Protein AF-A0A5C6E119-F1 (afdb_monomer_lite)

InterPro domains:
  IPR013249 RNA polymerase sigma factor 70, region 4 type 2 [PF08281] (28-76)
  IPR013324 RNA polymerase sigma factor, region 3/4-like [SSF88659] (23-80)
  IPR014284 RNA polymerase sigma-70-like domain [TIGR02937] (23-80)
  IPR036388 Winged helix-like DNA-binding domain superfamily [G3DSA:1.10.10.10] (19-83)
  IPR039425 RNA polymerase sigma-70-like [PTHR43133] (20-80)

Sequence (83 aa):
MPVLAERKAIITFQEEKPTSTQDFELCHALAQLAPELRAIFMLKEESGLSYQEIAQTLNIPEGTVGSRLNRARRALRKLLTSW

Foldseek 3Di:
DDDDDDPDDDPPPDPDDDPDPVVVLQVVLLVVDDPLLSLLQCCCPVVVDDLVVSCVVVVHDSVVSVVSPVVSVVSSCVSDVPD

Radius of gyration: 15.28 Å; chains: 1; bounding box: 43×27×41 Å

Organism: NCBI:txid2528016

pLDDT: mean 74.38, std 18.21, range [34.47, 91.44]

Structure (mmCIF, N/CA/C/O backbone):
data_AF-A0A5C6E119-F1
#
_entry.id   AF-A0A5C6E119-F1
#
loop_
_atom_site.group_PDB
_atom_site.id
_atom_site.type_symbol
_atom_site.label_atom_id
_atom_site.label_alt_id
_atom_site.label_comp_id
_atom_site.label_asym_id
_atom_site.label_entity_id
_atom_site.label_seq_id
_atom_site.pdbx_PDB_ins_code
_atom_site.Cartn_x
_atom_site.Cartn_y
_atom_site.Cartn_z
_atom_site.occupancy
_atom_site.B_iso_or_equiv
_atom_site.auth_seq_id
_atom_site.auth_comp_id
_atom_site.auth_asym_id
_atom_site.auth_atom_id
_atom_site.pdbx_PDB_model_num
ATOM 1 N N . MET A 1 1 ? -33.125 -0.773 25.041 1.00 34.47 1 MET A N 1
ATOM 2 C CA . MET A 1 1 ? -32.758 -2.055 24.398 1.00 34.47 1 MET A CA 1
ATOM 3 C C . MET A 1 1 ? -33.540 -2.172 23.098 1.00 34.47 1 MET A C 1
ATOM 5 O O . MET A 1 1 ? -34.736 -1.921 23.168 1.00 34.47 1 MET A O 1
ATOM 9 N N . PRO A 1 2 ? -32.965 -2.713 22.011 1.00 54.28 2 PRO A N 1
ATOM 10 C CA . PRO A 1 2 ? -31.936 -2.226 21.071 1.00 54.28 2 PRO A CA 1
ATOM 11 C C . PRO A 1 2 ? -32.619 -1.657 19.784 1.00 54.28 2 PRO A C 1
ATOM 13 O O . PRO A 1 2 ? -33.825 -1.782 19.649 1.00 54.28 2 PRO A O 1
ATOM 16 N N . VAL A 1 3 ? -31.983 -0.907 18.876 1.00 40.72 3 VAL A N 1
ATOM 17 C CA . VAL A 1 3 ? -31.186 -1.451 17.761 1.00 40.72 3 VAL A CA 1
ATOM 18 C C . VAL A 1 3 ? -30.046 -0.494 17.419 1.00 40.72 3 VAL A C 1
ATOM 20 O O . VAL A 1 3 ? -30.234 0.694 17.178 1.00 40.72 3 VAL A O 1
ATOM 23 N N . LEU A 1 4 ? -28.853 -1.071 17.457 1.00 37.53 4 LEU A N 1
ATOM 24 C CA . LEU A 1 4 ? -27.554 -0.479 17.210 1.00 37.53 4 LEU A CA 1
ATOM 25 C C . LEU A 1 4 ? -27.432 0.018 15.764 1.00 37.53 4 LEU A C 1
ATOM 27 O O . LEU A 1 4 ? -27.638 -0.758 14.835 1.00 37.53 4 LEU A O 1
ATOM 31 N N . ALA A 1 5 ? -27.003 1.275 15.649 1.00 44.25 5 ALA A N 1
ATOM 32 C CA . ALA A 1 5 ? -26.108 1.824 14.636 1.00 44.25 5 ALA A CA 1
ATOM 33 C C . ALA A 1 5 ? -26.371 1.400 13.182 1.00 44.25 5 ALA A C 1
ATOM 35 O O . ALA A 1 5 ? -25.943 0.338 12.725 1.00 44.25 5 ALA A O 1
ATOM 36 N N . GLU A 1 6 ? -26.985 2.327 12.445 1.00 39.59 6 GLU A N 1
ATOM 37 C CA . GLU A 1 6 ? -26.944 2.419 10.989 1.00 39.59 6 GLU A CA 1
ATOM 38 C C . GLU A 1 6 ? -25.530 2.095 10.491 1.00 39.59 6 GLU A C 1
ATOM 40 O O . GLU A 1 6 ? -24.563 2.834 10.694 1.00 39.59 6 GLU A O 1
ATOM 45 N N . ARG A 1 7 ? -25.396 0.906 9.898 1.00 42.44 7 ARG A N 1
ATOM 46 C CA . ARG A 1 7 ? -24.146 0.419 9.331 1.00 42.44 7 ARG A CA 1
ATOM 47 C C . ARG A 1 7 ? -23.774 1.316 8.158 1.00 42.44 7 ARG A C 1
ATOM 49 O O . ARG A 1 7 ? -24.336 1.186 7.078 1.00 42.44 7 ARG A O 1
ATOM 56 N N . LYS A 1 8 ? -22.845 2.226 8.465 1.00 39.28 8 LYS A N 1
ATOM 57 C CA . LYS A 1 8 ? -21.900 2.955 7.612 1.00 39.28 8 LYS A CA 1
ATOM 58 C C . LYS A 1 8 ? -22.259 2.952 6.127 1.00 39.28 8 LYS A C 1
ATOM 60 O O . LYS A 1 8 ? -22.023 1.977 5.421 1.00 39.28 8 LYS A O 1
ATOM 65 N N . ALA A 1 9 ? -22.773 4.113 5.726 1.00 40.56 9 ALA A N 1
ATOM 66 C CA . ALA A 1 9 ? -22.589 4.766 4.441 1.00 40.56 9 ALA A CA 1
ATOM 67 C C . ALA A 1 9 ? -21.812 3.932 3.414 1.00 40.56 9 ALA A C 1
ATOM 69 O O . ALA A 1 9 ? -20.598 3.743 3.494 1.00 40.56 9 ALA A O 1
ATOM 70 N N . ILE A 1 10 ? -22.592 3.466 2.448 1.00 43.84 10 ILE A N 1
ATOM 71 C CA . ILE A 1 10 ? -22.199 3.049 1.112 1.00 43.84 10 ILE A CA 1
ATOM 72 C C . ILE A 1 10 ? -21.070 3.963 0.627 1.00 43.84 10 ILE A C 1
ATOM 74 O O . ILE A 1 10 ? -21.175 5.184 0.695 1.00 43.84 10 ILE A O 1
ATOM 78 N N . ILE A 1 11 ? -19.983 3.336 0.197 1.00 47.12 11 ILE A N 1
ATOM 79 C CA . ILE A 1 11 ? -18.745 3.946 -0.274 1.00 47.12 11 ILE A CA 1
ATOM 80 C C . ILE A 1 11 ? -19.096 4.932 -1.392 1.00 47.12 11 ILE A C 1
ATOM 82 O O . ILE A 1 11 ? -19.383 4.528 -2.519 1.00 47.12 11 ILE A O 1
ATOM 86 N N . THR A 1 12 ? -19.128 6.221 -1.069 1.00 44.19 12 THR A N 1
ATOM 87 C CA . THR A 1 12 ? -19.305 7.287 -2.050 1.00 44.19 12 THR A CA 1
ATOM 88 C C . THR A 1 12 ? -18.018 7.384 -2.863 1.00 44.19 12 THR A C 1
ATOM 90 O O . THR A 1 12 ? -17.093 8.097 -2.492 1.00 44.19 12 THR A O 1
ATOM 93 N N . PHE A 1 13 ? -17.941 6.612 -3.946 1.00 49.06 13 PHE A N 1
ATOM 94 C CA . PHE A 1 13 ? -16.932 6.756 -4.990 1.00 49.06 13 PHE A CA 1
ATOM 95 C C . PHE A 1 13 ? -17.184 8.101 -5.683 1.00 49.06 13 PHE A C 1
ATOM 97 O O . PHE A 1 13 ? -18.102 8.223 -6.494 1.00 49.06 13 PHE A O 1
ATOM 104 N N . GLN A 1 14 ? -16.461 9.143 -5.272 1.00 43.44 14 GLN A N 1
ATOM 105 C CA . GLN A 1 14 ? -16.509 10.446 -5.929 1.00 43.44 14 GLN A CA 1
ATOM 106 C C . GLN A 1 14 ? -15.699 10.345 -7.228 1.00 43.44 14 GLN A C 1
ATOM 108 O O . GLN A 1 14 ? -14.482 10.207 -7.204 1.00 43.44 14 GLN A O 1
ATOM 113 N N . GLU A 1 15 ? -16.385 10.384 -8.373 1.00 52.03 15 GLU A N 1
ATOM 114 C CA . GLU A 1 15 ? -15.769 10.570 -9.690 1.00 52.03 15 GLU A CA 1
ATOM 115 C C . GLU A 1 15 ? -15.215 12.003 -9.815 1.00 52.03 15 GLU A C 1
ATOM 117 O O . GLU A 1 15 ? -15.833 12.864 -10.443 1.00 52.03 15 GLU A O 1
ATOM 122 N N . GLU A 1 16 ? -14.040 12.284 -9.252 1.00 48.75 16 GLU A N 1
ATOM 123 C CA . GLU A 1 16 ? -13.289 13.483 -9.636 1.00 48.75 16 GLU A CA 1
ATOM 124 C C . GLU A 1 16 ? -12.402 13.171 -10.845 1.00 48.75 16 GLU A C 1
ATOM 126 O O . GLU A 1 16 ? -11.521 12.310 -10.819 1.00 48.75 16 GLU A O 1
ATOM 131 N N . LYS A 1 17 ? -12.698 13.832 -11.969 1.00 41.72 17 LYS A N 1
ATOM 132 C CA . LYS A 1 17 ? -12.039 13.577 -13.251 1.00 41.72 17 LYS A CA 1
ATOM 133 C C . LYS A 1 17 ? -10.608 14.131 -13.240 1.00 41.72 17 LYS A C 1
ATOM 135 O O . LYS A 1 17 ? -10.431 15.319 -12.956 1.00 41.72 17 LYS A O 1
ATOM 140 N N . PRO A 1 18 ? -9.596 13.320 -13.607 1.00 47.88 18 PRO A N 1
ATOM 141 C CA . PRO A 1 18 ? -8.201 13.738 -13.573 1.00 47.88 18 PRO A CA 1
ATOM 142 C C . PRO A 1 18 ? -7.978 14.856 -14.594 1.00 47.88 18 PRO A C 1
ATOM 144 O O . PRO A 1 18 ? -8.073 14.640 -15.802 1.00 47.88 18 PRO A O 1
ATOM 147 N N . THR A 1 19 ? -7.731 16.070 -14.101 1.00 48.50 19 THR A N 1
ATOM 148 C CA . THR A 1 19 ? -7.558 17.278 -14.929 1.00 48.50 19 THR A CA 1
ATOM 149 C C . THR A 1 19 ? -6.068 17.590 -15.180 1.00 48.50 19 THR A C 1
ATOM 151 O O . THR A 1 19 ? -5.755 18.498 -15.945 1.00 48.50 19 THR A O 1
ATOM 154 N N . SER A 1 20 ? -5.131 16.807 -14.623 1.00 59.06 20 SER A N 1
ATOM 155 C CA . SER A 1 20 ? -3.681 17.014 -14.771 1.00 59.06 20 SER A CA 1
ATOM 156 C C . SER A 1 20 ? -2.938 15.809 -15.364 1.00 59.06 20 SER A C 1
ATOM 158 O O . SER A 1 20 ? -3.271 14.652 -15.123 1.00 59.06 20 SER A O 1
ATOM 160 N N . THR A 1 21 ? -1.858 16.081 -16.107 1.00 60.53 21 THR A N 1
ATOM 161 C CA . THR A 1 21 ? -0.959 15.073 -16.711 1.00 60.53 21 THR A CA 1
ATOM 162 C C . THR A 1 21 ? -0.396 14.077 -15.687 1.00 60.53 21 THR A C 1
ATOM 164 O O . THR A 1 21 ? -0.196 12.908 -16.006 1.00 60.53 21 THR A O 1
ATOM 167 N N . GLN A 1 22 ? -0.176 14.516 -14.444 1.00 63.19 22 GLN A N 1
ATOM 168 C CA . GLN A 1 22 ? 0.353 13.677 -13.361 1.00 63.19 22 GLN A CA 1
ATOM 169 C C . GLN A 1 22 ? -0.649 12.611 -12.895 1.00 63.19 22 GLN A C 1
ATOM 171 O O . GLN A 1 22 ? -0.258 11.477 -12.616 1.00 63.19 22 GLN A O 1
ATOM 176 N N . ASP A 1 23 ? -1.945 12.933 -12.883 1.00 68.38 23 ASP A N 1
ATOM 177 C CA . ASP A 1 23 ? -2.993 11.974 -12.530 1.00 68.38 23 ASP A CA 1
ATOM 178 C C . ASP A 1 23 ? -3.101 10.856 -13.571 1.00 68.38 23 ASP A C 1
ATOM 180 O O . ASP A 1 23 ? -3.380 9.707 -13.232 1.00 68.38 23 ASP A O 1
ATOM 184 N N . PHE A 1 24 ? -2.822 11.162 -14.843 1.00 75.38 24 PHE A N 1
ATOM 185 C CA . PHE A 1 24 ? -2.822 10.164 -15.910 1.00 75.38 24 PHE A CA 1
ATOM 186 C C . PHE A 1 24 ? -1.704 9.126 -15.732 1.00 75.38 24 PHE A C 1
ATOM 188 O O . PHE A 1 24 ? -1.960 7.924 -15.843 1.00 75.38 24 PHE A O 1
ATOM 195 N N . GLU A 1 25 ? -0.482 9.561 -15.404 1.00 77.75 25 GLU A N 1
ATOM 196 C CA . GLU A 1 25 ? 0.635 8.646 -15.122 1.00 77.75 25 GLU A CA 1
ATOM 197 C C . GLU A 1 25 ? 0.357 7.775 -13.893 1.00 77.75 25 GLU A C 1
ATOM 199 O O . GLU A 1 25 ? 0.597 6.562 -13.920 1.00 77.75 25 GLU A O 1
ATOM 204 N N . LEU A 1 26 ? -0.220 8.365 -12.841 1.00 80.62 26 LEU A N 1
ATOM 205 C CA . LEU A 1 26 ? -0.610 7.634 -11.640 1.00 80.62 26 LEU A CA 1
ATOM 206 C C . LEU A 1 26 ? -1.717 6.613 -11.931 1.00 80.62 26 LEU A C 1
ATOM 208 O O . LEU A 1 26 ? -1.582 5.450 -11.550 1.00 80.62 26 LEU A O 1
ATOM 212 N N . CYS A 1 27 ? -2.780 6.997 -12.644 1.00 81.31 27 CYS A N 1
ATOM 213 C CA . CYS A 1 27 ? -3.844 6.079 -13.056 1.00 81.31 27 CYS A CA 1
ATOM 214 C C . CYS A 1 27 ? -3.299 4.922 -13.900 1.00 81.31 27 CYS A C 1
ATOM 216 O O . CYS A 1 27 ? -3.670 3.768 -13.672 1.00 81.31 27 CYS A O 1
ATOM 218 N N . HIS A 1 28 ? -2.393 5.203 -14.840 1.00 84.19 28 HIS A N 1
ATOM 219 C CA . HIS A 1 28 ? -1.778 4.179 -15.681 1.00 84.19 28 HIS A CA 1
ATOM 220 C C . HIS A 1 28 ? -0.898 3.220 -14.865 1.00 84.19 28 HIS A C 1
ATOM 222 O O . HIS A 1 28 ? -0.963 2.001 -15.038 1.00 84.19 28 HIS A O 1
ATOM 228 N N . ALA A 1 29 ? -0.111 3.742 -13.925 1.00 85.81 29 ALA A N 1
ATOM 229 C CA . ALA A 1 29 ? 0.685 2.916 -13.028 1.00 85.81 29 ALA A CA 1
ATOM 230 C C . ALA A 1 29 ? -0.191 2.070 -12.087 1.00 85.81 29 ALA A C 1
ATOM 232 O O . ALA A 1 29 ? 0.060 0.879 -11.909 1.00 85.81 29 ALA A O 1
ATOM 233 N N . LEU A 1 30 ? -1.262 2.645 -11.532 1.00 84.50 30 LEU A N 1
ATOM 234 C CA . LEU A 1 30 ? -2.231 1.922 -10.704 1.00 84.50 30 LEU A CA 1
ATOM 235 C C . LEU A 1 30 ? -2.963 0.831 -11.491 1.00 84.50 30 LEU A C 1
ATOM 237 O O . LEU A 1 30 ? -3.253 -0.222 -10.926 1.00 84.50 30 LEU A O 1
ATOM 241 N N . ALA A 1 31 ? -3.232 1.043 -12.781 1.00 85.25 31 ALA A N 1
ATOM 242 C CA . ALA A 1 31 ? -3.816 0.027 -13.656 1.00 85.25 31 ALA A CA 1
ATOM 243 C C . ALA A 1 31 ? -2.882 -1.175 -13.889 1.00 85.25 31 ALA A C 1
ATOM 245 O O . ALA A 1 31 ? -3.366 -2.278 -14.129 1.00 85.25 31 ALA A O 1
ATOM 246 N N . GLN A 1 32 ? -1.563 -0.989 -13.772 1.00 86.69 32 GLN A N 1
ATOM 247 C CA . GLN A 1 32 ? -0.580 -2.077 -13.846 1.00 86.69 32 GLN A CA 1
ATOM 248 C C . GLN A 1 32 ? -0.372 -2.810 -12.511 1.00 86.69 32 GLN A C 1
ATOM 250 O O . GLN A 1 32 ? 0.221 -3.891 -12.482 1.00 86.69 32 GLN A O 1
ATOM 255 N N . LEU A 1 33 ? -0.846 -2.253 -11.391 1.00 86.31 33 LEU A N 1
ATOM 256 C CA . LEU A 1 33 ? -0.809 -2.942 -10.105 1.00 86.31 33 LEU A CA 1
ATOM 257 C C . LEU A 1 33 ? -1.853 -4.061 -10.058 1.00 86.31 33 LEU A C 1
ATOM 259 O O . LEU A 1 33 ? -2.959 -3.945 -10.582 1.00 86.31 33 LEU A O 1
ATOM 263 N N . ALA A 1 34 ? -1.526 -5.130 -9.328 1.00 88.12 34 ALA A N 1
ATOM 264 C CA . ALA A 1 34 ? -2.506 -6.159 -9.012 1.00 88.12 34 ALA A CA 1
ATOM 265 C C . ALA A 1 34 ? -3.738 -5.526 -8.325 1.00 88.12 34 ALA A C 1
ATOM 267 O O . ALA A 1 34 ? -3.560 -4.648 -7.469 1.00 88.12 34 ALA A O 1
ATOM 268 N N . PRO A 1 35 ? -4.968 -5.989 -8.626 1.00 84.25 35 PRO A N 1
ATOM 269 C CA . PRO A 1 35 ? -6.200 -5.375 -8.123 1.00 84.25 35 PRO A CA 1
ATOM 270 C C . PRO A 1 35 ? -6.222 -5.215 -6.598 1.00 84.25 35 PRO A C 1
ATOM 272 O O . PRO A 1 35 ? -6.668 -4.193 -6.084 1.00 84.25 35 PRO A O 1
ATOM 275 N N . GLU A 1 36 ? -5.665 -6.193 -5.880 1.00 85.50 36 GLU A N 1
ATOM 276 C CA . GLU A 1 36 ? -5.550 -6.192 -4.418 1.00 85.50 36 GLU A CA 1
ATOM 277 C C . GLU A 1 36 ? -4.638 -5.076 -3.887 1.00 85.50 36 GLU A C 1
ATOM 279 O O . GLU A 1 36 ? -4.920 -4.470 -2.856 1.00 85.50 36 GLU A O 1
ATOM 284 N N . LEU A 1 37 ? -3.528 -4.805 -4.581 1.00 87.75 37 LEU A N 1
ATOM 285 C CA . LEU A 1 37 ? -2.564 -3.773 -4.198 1.00 87.75 37 LEU A CA 1
ATOM 286 C C . LEU A 1 37 ? -3.129 -2.382 -4.473 1.00 87.75 37 LEU A C 1
ATOM 288 O O . LEU A 1 37 ? -2.991 -1.488 -3.639 1.00 87.75 37 LEU A O 1
ATOM 292 N N . ARG A 1 38 ? -3.801 -2.231 -5.621 1.00 88.81 38 ARG A N 1
ATOM 293 C CA . ARG A 1 38 ? -4.500 -1.003 -6.003 1.00 88.81 38 ARG A CA 1
ATOM 294 C C . ARG A 1 38 ? -5.590 -0.654 -4.995 1.00 88.81 38 ARG A C 1
ATOM 296 O O . ARG A 1 38 ? -5.622 0.477 -4.532 1.00 88.81 38 ARG A O 1
ATOM 303 N N . ALA A 1 39 ? -6.430 -1.619 -4.616 1.00 86.25 39 ALA A N 1
ATOM 304 C CA . ALA A 1 39 ? -7.509 -1.392 -3.656 1.00 86.25 39 ALA A CA 1
ATOM 305 C C . ALA A 1 39 ? -6.977 -0.913 -2.296 1.00 86.25 39 ALA A C 1
ATOM 307 O O . ALA A 1 39 ? -7.484 0.055 -1.744 1.00 86.25 39 ALA A O 1
ATOM 308 N N . ILE A 1 40 ? -5.913 -1.540 -1.779 1.00 88.94 40 ILE A N 1
ATOM 309 C CA . ILE A 1 40 ? -5.287 -1.140 -0.506 1.00 88.94 40 ILE A CA 1
ATOM 310 C C . ILE A 1 40 ? -4.698 0.269 -0.588 1.00 88.94 40 ILE A C 1
ATOM 312 O O . ILE A 1 40 ? -4.825 1.042 0.358 1.00 88.94 40 ILE A O 1
ATOM 316 N N . PHE A 1 41 ? -4.045 0.594 -1.703 1.00 87.12 41 PHE A N 1
ATOM 317 C CA . PHE A 1 41 ? -3.462 1.913 -1.913 1.00 87.12 41 PHE A CA 1
ATOM 318 C C . PHE A 1 41 ? -4.539 3.000 -2.029 1.00 87.12 41 PHE A C 1
ATOM 320 O O . PHE A 1 41 ? -4.457 3.991 -1.314 1.00 87.12 41 PHE A O 1
ATOM 327 N N . MET A 1 42 ? -5.584 2.781 -2.834 1.00 85.06 42 MET A N 1
ATOM 328 C CA . MET A 1 42 ? -6.709 3.717 -2.974 1.00 85.06 42 MET A CA 1
ATOM 329 C C . MET A 1 42 ? -7.453 3.918 -1.653 1.00 85.06 42 MET A C 1
ATOM 331 O O . MET A 1 42 ? -7.645 5.048 -1.228 1.00 85.06 42 MET A O 1
ATOM 335 N N . LEU A 1 43 ? -7.773 2.844 -0.925 1.00 85.12 43 LEU A N 1
ATOM 336 C CA . LEU A 1 43 ? -8.400 2.958 0.398 1.00 85.12 43 LEU A CA 1
ATOM 337 C C . LEU A 1 43 ? -7.533 3.744 1.392 1.00 85.12 43 LEU A C 1
ATOM 339 O O . LEU A 1 43 ? -8.057 4.392 2.298 1.00 85.12 43 LEU A O 1
ATOM 343 N N . LYS A 1 44 ? -6.204 3.688 1.244 1.00 86.12 44 LYS A N 1
ATOM 344 C CA . LYS A 1 44 ? -5.296 4.442 2.103 1.00 86.12 44 LYS A CA 1
ATOM 345 C C . LYS A 1 44 ? -5.211 5.918 1.722 1.00 86.12 44 LYS A C 1
ATOM 347 O O . LYS A 1 44 ? -5.288 6.753 2.619 1.00 86.12 44 LYS A O 1
ATOM 352 N N . GLU A 1 45 ? -5.003 6.212 0.443 1.00 81.81 45 GLU A N 1
ATOM 353 C CA . GLU A 1 45 ? -4.769 7.575 -0.049 1.00 81.81 45 GLU A CA 1
ATOM 354 C C . GLU A 1 45 ? -6.067 8.376 -0.169 1.00 81.81 45 GLU A C 1
ATOM 356 O O . GLU A 1 45 ? -6.109 9.532 0.230 1.00 81.81 45 GLU A O 1
ATOM 361 N N . GLU A 1 46 ? -7.138 7.758 -0.663 1.00 73.38 46 GLU A N 1
ATOM 362 C CA . GLU A 1 46 ? -8.398 8.440 -0.970 1.00 73.38 46 GLU A CA 1
ATOM 363 C C . GLU A 1 46 ? -9.342 8.475 0.236 1.00 73.38 46 GLU A C 1
ATOM 365 O O . GLU A 1 46 ? -9.994 9.480 0.498 1.00 73.38 46 GLU A O 1
ATOM 370 N N . SER A 1 47 ? -9.395 7.392 1.019 1.00 71.06 47 SER A N 1
ATOM 371 C CA . SER A 1 47 ? -10.272 7.314 2.198 1.00 71.06 47 SER A CA 1
ATOM 372 C C . SER A 1 47 ? -9.564 7.629 3.521 1.00 71.06 47 SER A C 1
ATOM 374 O O . SER A 1 47 ? -10.215 7.677 4.562 1.00 71.06 47 SER A O 1
ATOM 376 N N . GLY A 1 48 ? -8.236 7.809 3.518 1.00 78.69 48 GLY A N 1
ATOM 377 C CA . GLY A 1 48 ? -7.455 8.110 4.726 1.00 78.69 48 GLY A CA 1
ATOM 378 C C . GLY A 1 48 ? -7.489 7.015 5.801 1.00 78.69 48 GLY A C 1
ATOM 379 O O . GLY A 1 48 ? -7.070 7.251 6.935 1.00 78.69 48 GLY A O 1
ATOM 380 N N . LEU A 1 49 ? -7.973 5.814 5.464 1.00 82.56 49 LEU A N 1
ATOM 381 C CA . LEU A 1 49 ? -8.294 4.763 6.429 1.00 82.56 49 LEU A CA 1
ATOM 382 C C . LEU A 1 49 ? -7.055 4.275 7.194 1.00 82.56 49 LEU A C 1
ATOM 384 O O . LEU A 1 49 ? -5.910 4.286 6.708 1.00 82.56 49 LEU A O 1
ATOM 388 N N . SER A 1 50 ? -7.284 3.820 8.424 1.00 86.19 50 SER A N 1
ATOM 389 C CA . SER A 1 50 ? -6.266 3.131 9.220 1.00 86.19 50 SER A CA 1
ATOM 390 C C . SER A 1 50 ? -5.979 1.726 8.669 1.00 86.19 50 SER A C 1
ATOM 392 O O . SER A 1 50 ? -6.780 1.141 7.939 1.00 86.19 50 SER A O 1
ATOM 394 N N . TYR A 1 51 ? -4.828 1.147 9.028 1.00 87.75 51 TYR A N 1
ATOM 395 C CA . TYR A 1 51 ? -4.477 -0.223 8.622 1.00 87.75 51 TYR A CA 1
ATOM 396 C C . TYR A 1 51 ? -5.536 -1.238 9.076 1.00 87.75 51 TYR A C 1
ATOM 398 O O . TYR A 1 51 ? -5.886 -2.138 8.314 1.00 87.75 51 TYR A O 1
ATOM 406 N N . GLN A 1 52 ? -6.094 -1.040 10.271 1.00 86.81 52 GLN A N 1
ATOM 407 C CA . GLN A 1 52 ? -7.168 -1.853 10.829 1.00 86.81 52 GLN A CA 1
ATOM 408 C C . GLN A 1 52 ? -8.477 -1.740 10.030 1.00 86.81 52 GLN A C 1
ATOM 410 O O . GLN A 1 52 ? -9.119 -2.752 9.757 1.00 86.81 52 GLN A O 1
ATOM 415 N N . GLU A 1 53 ? -8.875 -0.539 9.606 1.00 85.69 53 GLU A N 1
ATOM 416 C CA . GLU A 1 53 ? -10.089 -0.361 8.797 1.00 85.69 53 GLU A CA 1
ATOM 417 C C . GLU A 1 53 ? -9.934 -0.942 7.391 1.00 85.69 53 GLU A C 1
ATOM 419 O O . GLU A 1 53 ? -10.865 -1.560 6.873 1.00 85.69 53 GLU A O 1
ATOM 424 N N . ILE A 1 54 ? -8.749 -0.814 6.787 1.00 87.44 54 ILE A N 1
ATOM 425 C CA . ILE A 1 54 ? -8.442 -1.445 5.496 1.00 87.44 54 ILE A CA 1
ATOM 426 C C . ILE A 1 54 ? -8.475 -2.973 5.636 1.00 87.44 54 ILE A C 1
ATOM 428 O O . ILE A 1 54 ? -9.039 -3.657 4.782 1.00 87.44 54 ILE A O 1
ATOM 432 N N . ALA A 1 55 ? -7.915 -3.508 6.726 1.00 89.19 55 ALA A N 1
ATOM 433 C CA . ALA A 1 55 ? -7.942 -4.934 7.046 1.00 89.19 55 ALA A CA 1
ATOM 434 C C . ALA A 1 55 ? -9.380 -5.463 7.148 1.00 89.19 55 ALA A C 1
ATOM 436 O O . ALA A 1 55 ? -9.706 -6.483 6.545 1.00 89.19 55 ALA A O 1
ATOM 437 N N . GLN A 1 56 ? -10.253 -4.735 7.848 1.00 88.88 56 GLN A N 1
ATOM 438 C CA . GLN A 1 56 ? -11.672 -5.076 7.975 1.00 88.88 56 GLN A 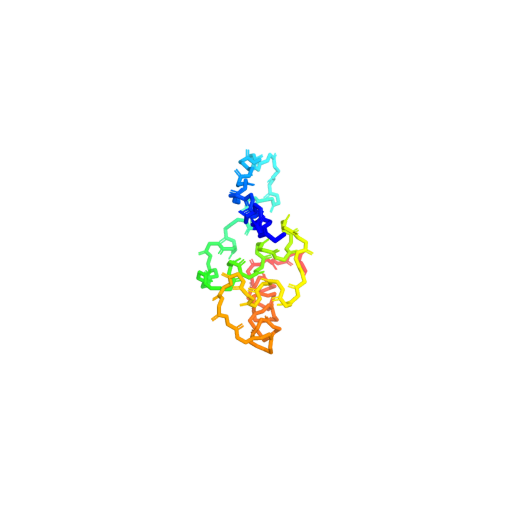CA 1
ATOM 439 C C . GLN A 1 56 ? -12.422 -4.955 6.644 1.00 88.88 56 GLN A C 1
ATOM 441 O O . GLN A 1 56 ? -13.182 -5.851 6.290 1.00 88.88 56 GLN A O 1
ATOM 446 N N . THR A 1 57 ? -12.179 -3.883 5.886 1.00 87.19 57 THR A N 1
ATOM 447 C CA . THR A 1 57 ? -12.853 -3.615 4.603 1.00 87.19 57 THR A CA 1
ATOM 448 C C . THR A 1 57 ? -12.523 -4.679 3.560 1.00 87.19 57 THR A C 1
ATOM 450 O O . THR A 1 57 ? -13.399 -5.136 2.833 1.00 87.19 57 THR A O 1
ATOM 453 N N . LEU A 1 58 ? -11.258 -5.096 3.498 1.00 84.69 58 LEU A N 1
AT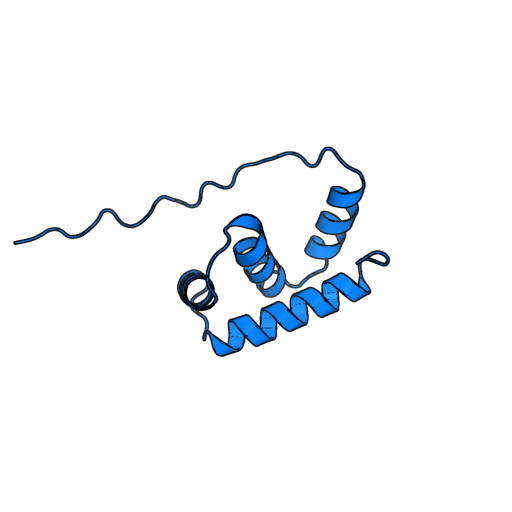OM 454 C CA . LEU A 1 58 ? -10.782 -6.095 2.542 1.00 84.69 58 LEU A CA 1
ATOM 455 C C . LEU A 1 58 ? -10.801 -7.523 3.095 1.00 84.69 58 LEU A C 1
ATOM 457 O O . LEU A 1 58 ? -10.416 -8.450 2.385 1.00 84.69 58 LEU A O 1
ATOM 461 N N . ASN A 1 59 ? -11.228 -7.698 4.348 1.00 88.31 59 ASN A N 1
ATOM 462 C CA . ASN A 1 59 ? -11.246 -8.968 5.065 1.00 88.31 59 ASN A CA 1
ATOM 463 C C . ASN A 1 59 ? -9.892 -9.711 5.022 1.00 88.31 59 ASN A C 1
ATOM 465 O O . ASN A 1 59 ? -9.817 -10.901 4.712 1.00 88.31 59 ASN A O 1
ATOM 469 N N . ILE A 1 60 ? -8.803 -8.990 5.312 1.00 88.56 60 ILE A N 1
ATOM 470 C CA . ILE A 1 60 ? -7.428 -9.514 5.347 1.00 88.56 60 ILE A CA 1
ATOM 471 C C . ILE A 1 60 ? -6.728 -9.166 6.663 1.00 88.56 60 ILE A C 1
ATOM 473 O O . ILE A 1 60 ? -7.107 -8.193 7.307 1.00 88.56 60 ILE A O 1
ATOM 477 N N . PRO A 1 61 ? -5.672 -9.894 7.069 1.00 90.69 61 PRO A N 1
ATOM 478 C CA . PRO A 1 61 ? -4.917 -9.549 8.270 1.00 90.69 61 PRO A CA 1
ATOM 479 C C . PRO A 1 61 ? -4.256 -8.170 8.164 1.00 90.69 61 PRO A C 1
ATOM 481 O O . PRO A 1 61 ? -3.687 -7.819 7.129 1.00 90.69 61 PRO A O 1
ATOM 484 N N . GLU A 1 62 ? -4.234 -7.415 9.262 1.00 89.75 62 GLU A N 1
ATOM 485 C CA . GLU A 1 62 ? -3.604 -6.086 9.317 1.00 89.75 62 GLU A CA 1
ATOM 486 C C . GLU A 1 62 ? -2.113 -6.123 8.937 1.00 89.75 62 GLU A C 1
ATOM 488 O O . GLU A 1 62 ? -1.635 -5.299 8.154 1.00 89.75 62 GLU A O 1
ATOM 493 N N . GLY A 1 63 ? -1.383 -7.155 9.378 1.00 90.44 63 GLY A N 1
ATOM 494 C CA . GLY A 1 63 ? 0.010 -7.370 8.967 1.00 90.44 63 GLY A CA 1
ATOM 495 C C . GLY A 1 63 ? 0.175 -7.566 7.451 1.00 90.44 63 GLY A C 1
ATOM 496 O O . GLY A 1 63 ? 1.191 -7.175 6.866 1.00 90.44 63 GLY A O 1
ATOM 497 N N . THR A 1 64 ? -0.846 -8.108 6.778 1.00 88.94 64 THR A N 1
ATOM 498 C CA . THR A 1 64 ? -0.883 -8.246 5.317 1.00 88.94 64 THR A CA 1
ATOM 499 C C . THR A 1 64 ? -1.154 -6.910 4.637 1.00 88.94 64 THR A C 1
ATOM 501 O O . THR A 1 64 ? -0.555 -6.658 3.591 1.00 88.94 64 THR A O 1
ATOM 504 N N . VAL A 1 65 ? -1.973 -6.033 5.233 1.00 90.06 65 VAL A N 1
ATOM 505 C CA . VAL A 1 65 ? -2.195 -4.664 4.733 1.00 90.06 65 VAL A CA 1
ATOM 506 C C . VAL A 1 65 ? -0.863 -3.930 4.629 1.00 90.06 65 VAL A C 1
ATOM 508 O O . VAL A 1 65 ? -0.532 -3.430 3.558 1.00 90.06 65 VAL A O 1
ATOM 511 N N . GLY A 1 66 ? -0.052 -3.944 5.693 1.00 87.56 66 GLY A N 1
ATOM 512 C CA . GLY A 1 66 ? 1.272 -3.313 5.693 1.00 87.56 66 GLY A CA 1
ATOM 513 C C . GLY A 1 66 ? 2.207 -3.870 4.618 1.00 87.56 66 GLY A C 1
ATOM 514 O O . GLY A 1 66 ? 2.803 -3.110 3.848 1.00 87.56 66 GLY A O 1
ATOM 515 N N . SER A 1 67 ? 2.292 -5.202 4.503 1.00 91.44 67 SER A N 1
ATOM 516 C CA . SER A 1 67 ? 3.121 -5.851 3.476 1.00 91.44 67 SER A CA 1
ATOM 517 C C . SER A 1 67 ? 2.654 -5.508 2.058 1.00 91.44 67 SER A C 1
ATOM 519 O O . SER A 1 67 ? 3.473 -5.176 1.199 1.00 91.44 67 SER A O 1
ATOM 521 N N . ARG A 1 68 ? 1.341 -5.539 1.803 1.00 89.19 68 ARG A N 1
ATOM 522 C CA . ARG A 1 68 ? 0.753 -5.221 0.496 1.00 89.19 68 ARG A CA 1
ATOM 523 C C . ARG A 1 68 ? 0.889 -3.741 0.149 1.00 89.19 68 ARG A C 1
ATOM 525 O O . ARG A 1 68 ? 1.291 -3.443 -0.967 1.00 89.19 68 ARG A O 1
ATOM 532 N N . LEU A 1 69 ? 0.678 -2.825 1.092 1.00 88.94 69 LEU A N 1
ATOM 533 C CA . LEU A 1 69 ? 0.880 -1.386 0.885 1.00 88.94 69 LEU A CA 1
ATOM 534 C C . LEU A 1 69 ? 2.342 -1.082 0.521 1.00 88.94 69 LEU A C 1
ATO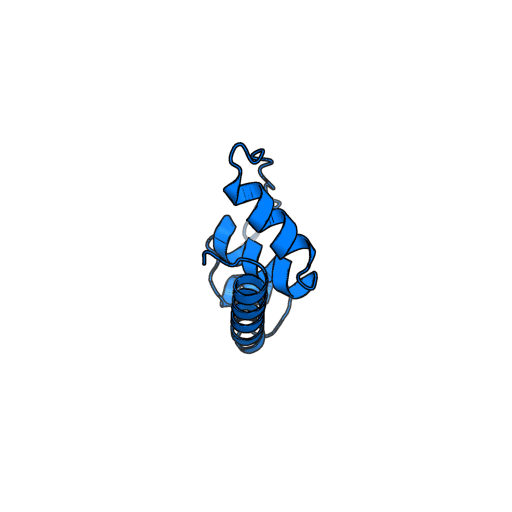M 536 O O . LEU A 1 69 ? 2.622 -0.326 -0.408 1.00 88.94 69 LEU A O 1
ATOM 540 N N . ASN A 1 70 ? 3.292 -1.727 1.203 1.00 89.62 70 ASN A N 1
ATOM 541 C CA . ASN A 1 70 ? 4.711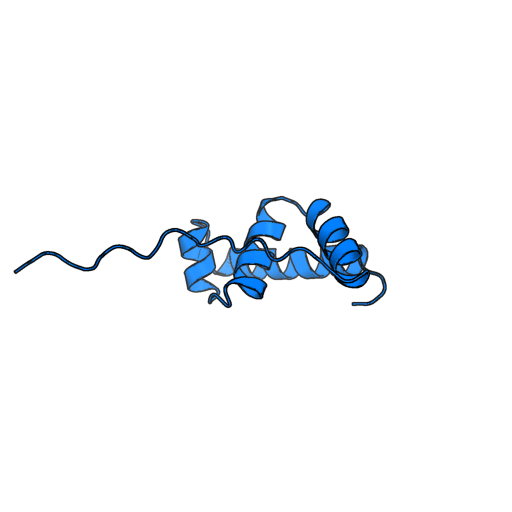 -1.583 0.884 1.00 89.62 70 ASN A CA 1
ATOM 542 C C . ASN A 1 70 ? 5.049 -2.127 -0.515 1.00 89.62 70 ASN A C 1
ATOM 544 O O . ASN A 1 70 ? 5.808 -1.506 -1.260 1.00 89.62 70 ASN A O 1
ATOM 548 N N . ARG A 1 71 ? 4.458 -3.265 -0.908 1.00 90.44 71 ARG A N 1
ATOM 549 C CA . ARG A 1 71 ? 4.592 -3.797 -2.276 1.00 90.44 71 ARG A CA 1
ATOM 550 C C . ARG A 1 71 ? 3.962 -2.868 -3.313 1.00 90.44 71 ARG A C 1
ATOM 552 O O . ARG A 1 71 ? 4.593 -2.636 -4.338 1.00 90.44 71 ARG A O 1
ATOM 559 N N . ALA A 1 72 ? 2.783 -2.311 -3.035 1.00 89.56 72 ALA A N 1
ATOM 560 C CA . ALA A 1 72 ? 2.098 -1.359 -3.904 1.00 89.56 72 ALA A CA 1
ATOM 561 C C . ALA A 1 72 ? 2.974 -0.126 -4.162 1.00 89.56 72 ALA A C 1
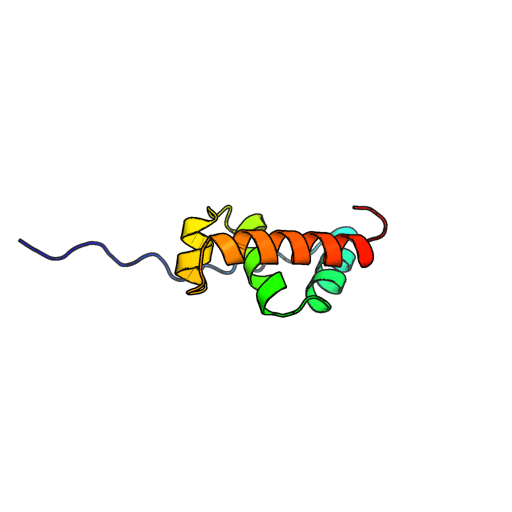ATOM 563 O O . ALA A 1 72 ? 3.257 0.187 -5.313 1.00 89.56 72 ALA A O 1
ATOM 564 N N . ARG A 1 73 ? 3.522 0.497 -3.107 1.00 88.50 73 ARG A N 1
ATOM 565 C CA . ARG A 1 73 ? 4.446 1.638 -3.250 1.00 88.50 73 ARG A CA 1
ATOM 566 C C . ARG A 1 73 ? 5.714 1.289 -4.020 1.00 88.50 73 ARG A C 1
ATOM 568 O O . ARG A 1 73 ? 6.165 2.082 -4.835 1.00 88.50 73 ARG A O 1
ATOM 575 N N . ARG A 1 74 ? 6.302 0.110 -3.782 1.00 89.69 74 ARG A N 1
ATOM 576 C CA . ARG A 1 74 ? 7.476 -0.349 -4.547 1.00 89.69 74 ARG A CA 1
ATOM 577 C C . ARG A 1 74 ? 7.154 -0.564 -6.023 1.00 89.69 74 ARG A C 1
ATOM 579 O O . ARG A 1 74 ? 8.000 -0.269 -6.856 1.00 89.69 74 ARG A O 1
ATOM 586 N N . ALA A 1 75 ? 5.976 -1.098 -6.338 1.00 88.50 75 ALA A N 1
ATOM 587 C CA . ALA A 1 75 ? 5.528 -1.270 -7.714 1.00 88.50 75 ALA A CA 1
ATOM 588 C C . ALA A 1 75 ? 5.294 0.091 -8.378 1.00 88.50 75 ALA A C 1
ATOM 590 O O . ALA A 1 75 ? 5.846 0.342 -9.441 1.00 88.50 75 ALA A O 1
ATOM 591 N N . LEU A 1 76 ? 4.590 1.000 -7.703 1.00 86.69 76 LEU A N 1
ATOM 592 C CA . LEU A 1 76 ? 4.373 2.365 -8.177 1.00 86.69 76 LEU A CA 1
ATOM 593 C C . LEU A 1 76 ? 5.691 3.111 -8.402 1.00 86.69 76 LEU A C 1
ATOM 595 O O . LEU A 1 76 ? 5.870 3.664 -9.471 1.00 86.69 76 LEU A O 1
ATOM 599 N N . ARG A 1 77 ? 6.673 3.02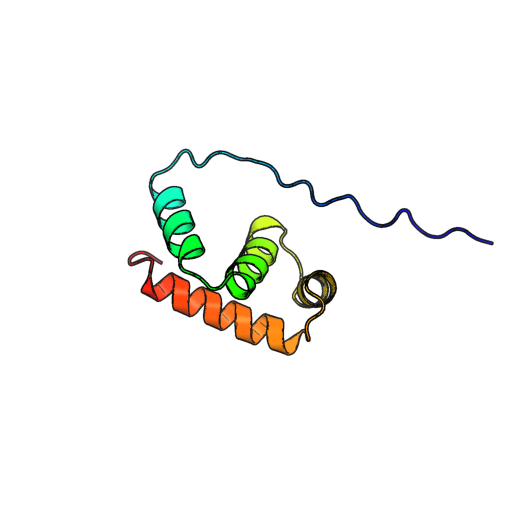3 -7.496 1.00 86.38 77 ARG A N 1
ATOM 600 C CA . ARG A 1 77 ? 8.016 3.599 -7.718 1.00 86.38 77 ARG A CA 1
ATOM 601 C C . ARG A 1 77 ? 8.771 3.042 -8.922 1.00 86.38 77 ARG A C 1
ATOM 603 O O . ARG A 1 77 ? 9.674 3.692 -9.426 1.00 86.38 77 ARG A O 1
ATOM 610 N N . LYS A 1 78 ? 8.474 1.813 -9.348 1.00 86.31 78 LYS A N 1
ATOM 611 C CA . LYS A 1 78 ? 9.064 1.252 -10.573 1.00 86.31 78 LYS A CA 1
ATOM 612 C C . LYS A 1 78 ? 8.355 1.747 -11.830 1.00 86.31 78 LYS A C 1
ATOM 614 O O . LYS A 1 78 ? 8.955 1.722 -12.896 1.00 86.31 78 LYS A O 1
ATOM 619 N N . LEU A 1 79 ? 7.087 2.126 -11.701 1.00 84.06 79 LEU A N 1
ATOM 620 C CA . LEU A 1 79 ? 6.221 2.526 -12.806 1.00 84.06 79 LEU A CA 1
ATOM 621 C C . LEU A 1 79 ? 6.224 4.043 -13.019 1.00 84.06 79 LEU A C 1
ATOM 623 O O . LEU A 1 79 ? 6.196 4.486 -14.160 1.00 84.06 79 LEU A O 1
ATOM 627 N N . LEU A 1 80 ? 6.295 4.825 -11.941 1.00 82.25 80 LEU A N 1
ATOM 628 C CA . LEU A 1 80 ? 6.452 6.273 -11.967 1.00 82.25 80 LEU A CA 1
ATOM 629 C C . LEU A 1 80 ? 7.929 6.612 -11.777 1.00 82.25 80 LEU A C 1
ATOM 631 O O . LEU A 1 80 ? 8.518 6.315 -10.740 1.00 82.25 80 LEU A O 1
ATOM 635 N N . THR A 1 81 ? 8.530 7.259 -12.772 1.00 67.19 81 THR A N 1
ATOM 636 C CA . THR A 1 81 ? 9.932 7.702 -12.713 1.00 67.19 81 THR A CA 1
ATOM 637 C C . THR A 1 81 ? 10.123 8.941 -11.819 1.00 67.19 81 THR A C 1
ATOM 639 O O . THR A 1 81 ? 11.253 9.257 -11.459 1.00 67.19 81 THR A O 1
ATOM 642 N N . SER A 1 82 ? 9.044 9.624 -11.411 1.00 59.75 82 SER A N 1
ATOM 643 C CA . SER A 1 82 ? 9.098 10.904 -10.684 1.00 59.75 82 SER A CA 1
ATOM 644 C C . SER A 1 82 ? 8.621 10.868 -9.214 1.00 59.75 82 SER A C 1
ATOM 646 O O . SER A 1 82 ? 8.153 11.900 -8.731 1.00 59.75 82 SER A O 1
ATOM 648 N N . TRP A 1 83 ? 8.686 9.727 -8.504 1.00 57.69 83 TRP A N 1
ATOM 649 C CA . TRP A 1 83 ? 7.996 9.537 -7.205 1.00 57.69 83 TRP A CA 1
ATOM 650 C C . TRP A 1 83 ? 8.844 9.041 -6.013 1.00 57.69 83 TRP A C 1
ATOM 652 O O . TRP A 1 83 ? 9.607 8.053 -6.141 1.00 57.69 83 TRP A O 1
#

Secondary structure (DSSP, 8-state):
-------------------SHHHHHHHHHHHHS-HHHHHHHHHHHTS---HHHHHHHTTS-HHHHHHHHHHHHHHHHHH-TT-